Protein AF-A0A0W0WW35-F1 (afdb_monomer_lite)

Secondary structure (DSSP, 8-state):
--HHHHHHHHHHHHHHHTTPPEEGGGTTTTTSSSTT--HHHHHHHHHHTT----EEEE-TTS-EEEE--HHHHHHHHSHHHHHHHHHHHHHHHHHHHHHHHHHHHHHHHHHHHH-HHHHHHHHHSSSSHHHHHHHHHHHHHHHHHH--

Radius of gyration: 22.1 Å; chains: 1; bounding box: 58×33×55 Å

Organism: NCBI:txid45070

Foldseek 3Di:
DDPLLVQLLVLVVVCQLVFHKDWQQCCVVSVRDDRNPPPVSSLCCCQQVVVQPWDWDQDPVRTIIIHDDPVSSVLCVDPVSVVVSSVVSNVVNVVVVVVVVVVVVVVVVVVCVVDVVVVVVQVVDPDDCVVVVVVVVVVVVVVVVVVD

Structure (mmCIF, N/CA/C/O backbone):
data_AF-A0A0W0WW35-F1
#
_entry.id   AF-A0A0W0WW35-F1
#
loop_
_atom_site.group_PDB
_atom_site.id
_atom_site.type_symbol
_atom_site.label_atom_id
_atom_site.label_alt_id
_atom_site.label_comp_id
_atom_site.label_asym_id
_atom_site.label_entity_id
_atom_site.label_seq_id
_atom_site.pdbx_PDB_ins_code
_atom_site.Cartn_x
_atom_site.Cartn_y
_atom_site.Cartn_z
_atom_site.occupancy
_atom_site.B_iso_or_equiv
_atom_site.auth_seq_id
_atom_site.auth_comp_id
_atom_site.auth_asym_id
_atom_site.auth_atom_id
_atom_site.pdbx_PDB_model_num
ATOM 1 N N . MET A 1 1 ? -7.392 11.711 -6.597 1.00 59.88 1 MET A N 1
ATOM 2 C CA . MET A 1 1 ? -8.221 10.789 -5.785 1.00 59.88 1 MET A CA 1
ATOM 3 C C . MET A 1 1 ? -9.444 11.550 -5.293 1.00 59.88 1 MET A C 1
ATOM 5 O O . MET A 1 1 ? -9.262 12.666 -4.816 1.00 59.88 1 MET A O 1
ATOM 9 N N . THR A 1 2 ? -10.656 11.014 -5.459 1.00 76.50 2 THR A N 1
ATOM 10 C CA . THR A 1 2 ? -11.910 11.726 -5.141 1.00 76.50 2 THR A CA 1
ATOM 11 C C . THR A 1 2 ? -12.168 11.778 -3.628 1.00 76.50 2 THR A C 1
ATOM 13 O O . THR A 1 2 ? -11.574 11.019 -2.856 1.00 76.50 2 THR A O 1
ATOM 16 N N . ASN A 1 3 ? -13.046 12.687 -3.184 1.00 78.06 3 ASN A N 1
ATOM 17 C CA . ASN A 1 3 ? -13.449 12.774 -1.774 1.00 78.06 3 ASN A CA 1
ATOM 18 C C . ASN A 1 3 ? -14.157 11.496 -1.294 1.00 78.06 3 ASN A C 1
ATOM 20 O O . ASN A 1 3 ? -13.932 11.070 -0.165 1.00 78.06 3 ASN A O 1
ATOM 24 N N . ASP A 1 4 ? -14.921 10.836 -2.167 1.00 82.19 4 ASP A N 1
ATOM 25 C CA . ASP A 1 4 ? -15.618 9.584 -1.852 1.00 82.19 4 ASP A CA 1
ATOM 26 C C . ASP A 1 4 ? -14.645 8.4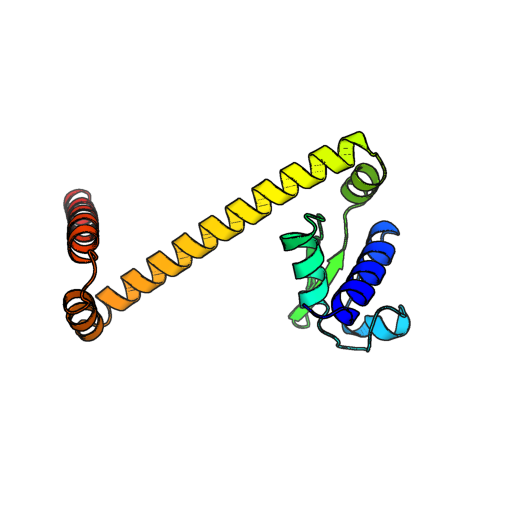45 -1.481 1.00 82.19 4 ASP A C 1
ATOM 28 O O . ASP A 1 4 ? -14.783 7.801 -0.440 1.00 82.19 4 ASP A O 1
ATOM 32 N N . THR A 1 5 ? -13.562 8.274 -2.252 1.00 80.69 5 THR A N 1
ATOM 33 C CA . THR A 1 5 ? -12.515 7.275 -1.965 1.00 80.69 5 THR A CA 1
ATOM 34 C C . THR A 1 5 ? -11.867 7.491 -0.595 1.00 80.69 5 THR A C 1
ATOM 36 O O . THR A 1 5 ? -11.571 6.524 0.107 1.00 80.69 5 THR A O 1
ATOM 39 N N . LYS A 1 6 ? -11.648 8.749 -0.185 1.00 84.06 6 LYS A N 1
ATOM 40 C CA . LYS A 1 6 ? -11.078 9.067 1.138 1.00 84.06 6 LYS A CA 1
ATOM 41 C C . LYS A 1 6 ? -12.034 8.674 2.264 1.00 84.06 6 LYS A C 1
ATOM 43 O O . LYS A 1 6 ? -11.596 8.101 3.265 1.00 84.06 6 LYS A O 1
ATOM 48 N N . THR A 1 7 ? -13.328 8.938 2.095 1.00 88.88 7 THR A N 1
ATOM 49 C CA . THR A 1 7 ? -14.363 8.566 3.069 1.00 88.88 7 THR A CA 1
ATOM 50 C C . THR A 1 7 ? -14.454 7.050 3.222 1.00 88.88 7 THR A C 1
ATOM 52 O O . THR A 1 7 ? -14.356 6.537 4.339 1.00 88.88 7 THR A O 1
ATOM 55 N N . LYS A 1 8 ? -14.542 6.312 2.109 1.00 92.50 8 LYS A N 1
ATOM 56 C CA . LYS A 1 8 ? -14.582 4.840 2.106 1.00 92.50 8 LYS A CA 1
ATOM 57 C C . LYS A 1 8 ? -13.316 4.228 2.713 1.00 92.50 8 LYS A C 1
ATOM 59 O O . LYS A 1 8 ? -13.406 3.322 3.541 1.00 92.50 8 LYS A O 1
ATOM 64 N N . ALA A 1 9 ? -12.138 4.773 2.401 1.00 92.56 9 ALA A N 1
ATOM 65 C CA . ALA A 1 9 ? -10.885 4.329 3.011 1.00 92.56 9 ALA A CA 1
ATOM 66 C C . ALA A 1 9 ? -10.825 4.602 4.524 1.00 92.56 9 ALA A C 1
ATOM 68 O O . ALA A 1 9 ? -10.289 3.790 5.275 1.00 92.56 9 ALA A O 1
ATOM 69 N N . THR A 1 10 ? -11.411 5.705 4.996 1.00 93.62 10 THR A N 1
ATOM 70 C CA . THR A 1 10 ? -11.503 5.999 6.436 1.00 93.62 10 THR A CA 1
ATOM 71 C C . THR A 1 10 ? -12.405 4.990 7.149 1.00 93.62 10 THR A C 1
ATOM 73 O O . THR A 1 10 ? -12.039 4.482 8.208 1.00 93.62 10 THR A O 1
ATOM 76 N N . LYS A 1 11 ? -13.539 4.618 6.541 1.00 95.06 11 LYS A N 1
ATOM 77 C CA . LYS A 1 11 ? -14.398 3.539 7.058 1.00 95.06 11 LYS A CA 1
ATOM 78 C C . LYS A 1 11 ? -13.677 2.185 7.076 1.00 95.06 11 LYS A C 1
ATOM 80 O O . LYS A 1 11 ? -13.755 1.470 8.073 1.00 95.06 11 LYS A O 1
ATOM 85 N N . CYS A 1 12 ? -12.918 1.864 6.022 1.00 95.69 12 CYS A N 1
ATOM 86 C CA . CYS A 1 12 ? -12.054 0.678 5.993 1.00 95.69 12 CYS A CA 1
ATOM 87 C C . CYS A 1 12 ? -11.064 0.686 7.164 1.00 95.69 12 CYS A C 1
ATOM 89 O O . CYS A 1 12 ? -10.941 -0.310 7.870 1.00 95.69 12 CYS A O 1
ATOM 91 N N . LEU A 1 13 ? -10.388 1.814 7.403 1.00 96.75 13 LEU A N 1
ATOM 92 C CA . LEU A 1 13 ? -9.442 1.952 8.508 1.00 96.75 13 LEU A CA 1
ATOM 93 C C . LEU A 1 13 ? -10.115 1.704 9.862 1.00 96.75 13 LEU A C 1
ATOM 95 O O . LEU A 1 13 ? -9.571 0.961 10.671 1.00 96.75 13 LEU A O 1
ATOM 99 N N . GLN A 1 14 ? -11.303 2.265 10.098 1.00 96.69 14 GLN A N 1
ATOM 100 C CA . GLN A 1 14 ? -12.031 2.041 11.348 1.00 96.69 14 GLN A CA 1
ATOM 101 C C . GLN A 1 14 ? -12.334 0.554 11.577 1.00 96.69 14 GLN A C 1
ATOM 103 O O . GLN A 1 14 ? -12.115 0.038 12.673 1.00 96.69 14 GLN A O 1
ATOM 108 N N . ALA A 1 15 ? -12.791 -0.150 10.540 1.00 96.44 15 ALA A N 1
ATOM 109 C CA . ALA A 1 15 ? -13.051 -1.584 10.615 1.00 96.44 15 ALA A CA 1
ATOM 110 C C . ALA A 1 15 ? -11.767 -2.395 10.883 1.00 96.44 15 ALA A C 1
ATOM 112 O O . ALA A 1 15 ? -11.780 -3.294 11.724 1.00 96.44 15 ALA A O 1
ATOM 113 N N . LEU A 1 16 ? -10.644 -2.039 10.248 1.00 97.38 16 LEU A N 1
ATOM 114 C CA . LEU A 1 16 ? -9.339 -2.668 10.492 1.00 97.38 16 LEU A CA 1
ATOM 115 C C . LEU A 1 16 ? -8.852 -2.448 11.933 1.00 97.38 16 LEU A C 1
ATOM 117 O O . LEU A 1 16 ? -8.393 -3.387 12.575 1.00 97.38 16 LEU A O 1
ATOM 121 N N . LEU A 1 17 ? -8.992 -1.233 12.474 1.00 97.12 17 LEU A N 1
ATOM 122 C CA . LEU A 1 17 ? -8.590 -0.893 13.849 1.00 97.12 17 LEU A CA 1
ATOM 123 C C . LEU A 1 17 ? -9.450 -1.568 14.927 1.00 97.12 17 LEU A C 1
ATOM 125 O O . LEU A 1 17 ? -9.024 -1.691 16.082 1.00 97.12 17 LEU A O 1
ATOM 129 N N . ASN A 1 18 ? -10.639 -2.029 14.543 1.00 96.38 18 ASN A N 1
ATOM 130 C CA . ASN A 1 18 ? -11.505 -2.867 15.365 1.00 96.38 18 ASN A CA 1
ATOM 131 C C . ASN A 1 18 ? -11.155 -4.366 15.253 1.00 96.38 18 ASN A C 1
ATOM 133 O O . ASN A 1 18 ? -11.811 -5.192 15.879 1.00 96.38 18 ASN A O 1
ATOM 137 N N . GLY A 1 19 ? -10.123 -4.731 14.481 1.00 95.31 19 GLY A N 1
ATOM 138 C CA . GLY A 1 19 ? -9.710 -6.118 14.250 1.00 95.31 19 GLY A CA 1
ATOM 139 C C . GLY A 1 19 ? -10.504 -6.833 13.156 1.00 95.31 19 GLY A C 1
ATOM 140 O O . GLY A 1 19 ? -10.426 -8.056 13.051 1.00 95.31 19 GLY A O 1
ATOM 141 N N . GLY A 1 20 ? -11.276 -6.094 12.356 1.00 95.12 20 GLY A N 1
ATOM 142 C CA . GLY A 1 20 ? -12.054 -6.645 11.255 1.00 95.12 20 GLY A CA 1
ATOM 143 C C . GLY A 1 20 ? -11.182 -7.134 10.098 1.00 95.12 20 GLY A C 1
ATOM 144 O O . GLY A 1 20 ? -10.114 -6.588 9.817 1.00 95.12 20 GLY A O 1
ATOM 145 N N . VAL A 1 21 ? -11.689 -8.146 9.394 1.00 96.44 21 VAL A N 1
ATOM 146 C CA . VAL A 1 21 ? -11.153 -8.606 8.108 1.00 96.44 21 VAL A CA 1
ATOM 147 C C . VAL A 1 21 ? -12.070 -8.086 7.007 1.00 96.44 21 VAL A C 1
ATOM 149 O O . VAL A 1 21 ? -13.264 -8.383 6.990 1.00 96.44 21 VAL A O 1
ATOM 152 N N . LEU A 1 22 ? -11.518 -7.285 6.103 1.00 96.12 22 LEU A N 1
ATOM 153 C CA . LEU A 1 22 ? -12.239 -6.704 4.981 1.00 96.12 22 LEU A CA 1
ATOM 154 C C . LEU A 1 22 ? -12.200 -7.648 3.788 1.00 96.12 22 LEU A C 1
ATOM 156 O O . LEU A 1 22 ? -11.131 -8.074 3.356 1.00 96.12 22 LEU A O 1
ATOM 160 N N . HIS A 1 23 ? -13.368 -7.896 3.207 1.00 94.88 23 HIS A N 1
ATOM 161 C CA . HIS A 1 23 ? -13.516 -8.681 1.992 1.00 94.88 23 HIS A CA 1
ATOM 162 C C . HIS A 1 23 ? -14.452 -7.958 1.022 1.00 94.88 23 HIS A C 1
ATOM 164 O O . HIS A 1 23 ? -15.514 -7.484 1.426 1.00 94.88 23 HIS A O 1
ATOM 170 N N . ARG A 1 24 ? -14.101 -7.899 -0.271 1.00 92.00 24 ARG A N 1
ATOM 171 C CA . ARG A 1 24 ? -14.836 -7.097 -1.276 1.00 92.00 24 ARG A CA 1
ATOM 172 C C . ARG A 1 24 ? -16.331 -7.425 -1.369 1.00 92.00 24 ARG A C 1
ATOM 174 O O . ARG A 1 24 ? -17.141 -6.536 -1.606 1.00 92.00 24 ARG A O 1
ATOM 181 N N . LYS A 1 25 ? -16.707 -8.691 -1.146 1.00 91.81 25 LYS A N 1
ATOM 182 C CA . LYS A 1 25 ? -18.111 -9.146 -1.194 1.00 91.81 25 LYS A CA 1
ATOM 183 C C . LYS A 1 25 ? -18.930 -8.729 0.039 1.00 91.81 25 LYS A C 1
ATOM 185 O O . LYS A 1 25 ? -20.138 -8.878 0.008 1.00 91.81 25 LYS A O 1
ATOM 190 N N . LYS A 1 26 ? -18.285 -8.238 1.105 1.00 91.12 26 LYS A N 1
ATOM 191 C CA . LYS A 1 26 ? -18.922 -7.875 2.385 1.00 91.12 26 LYS A CA 1
ATOM 192 C C . LYS A 1 26 ? -18.945 -6.365 2.643 1.00 91.12 26 LYS A C 1
ATOM 194 O O . LYS A 1 26 ? -19.398 -5.935 3.693 1.00 91.12 26 LYS A O 1
ATOM 199 N N . LEU A 1 27 ? -18.433 -5.542 1.721 1.00 89.56 27 LEU A N 1
ATOM 200 C CA . LEU A 1 27 ? -18.320 -4.095 1.949 1.00 89.56 27 LEU A CA 1
ATOM 201 C C . LEU A 1 27 ? -19.673 -3.407 2.155 1.00 89.56 27 LEU A C 1
ATOM 203 O O . LEU A 1 27 ? -19.749 -2.518 3.009 1.00 89.56 27 LEU A O 1
ATOM 207 N N . GLY A 1 28 ? -20.704 -3.850 1.423 1.00 87.62 28 GLY A N 1
ATOM 208 C CA . GLY A 1 28 ? -22.077 -3.362 1.563 1.00 87.62 28 GLY A CA 1
ATOM 209 C C . GLY A 1 28 ? -22.632 -3.646 2.953 1.00 87.62 28 GLY A C 1
ATOM 210 O O . GLY A 1 28 ? -23.030 -2.720 3.654 1.00 87.62 28 GLY A O 1
ATOM 211 N N . ASP A 1 29 ? -22.539 -4.902 3.397 1.00 89.94 29 ASP A N 1
ATOM 212 C CA . ASP A 1 29 ? -22.993 -5.344 4.725 1.00 89.94 29 ASP A CA 1
ATOM 213 C C . ASP A 1 29 ? -22.277 -4.603 5.864 1.00 89.94 29 ASP A C 1
ATOM 215 O O . ASP A 1 29 ? -22.841 -4.360 6.928 1.00 89.94 29 ASP A O 1
ATOM 219 N N . MET A 1 30 ? -21.018 -4.220 5.640 1.00 88.19 30 MET A N 1
ATOM 220 C CA . MET A 1 30 ? -20.207 -3.468 6.599 1.00 88.19 30 MET A CA 1
ATOM 221 C C . MET A 1 30 ? -20.478 -1.953 6.573 1.00 88.19 30 MET A C 1
ATOM 223 O O . MET A 1 30 ? -19.861 -1.215 7.342 1.00 88.19 30 MET A O 1
ATOM 227 N N . GLY A 1 31 ? -21.343 -1.459 5.678 1.00 87.56 31 GLY A N 1
ATOM 228 C CA . GLY A 1 31 ? -21.639 -0.029 5.521 1.00 87.56 31 GLY A CA 1
ATOM 229 C C . GLY A 1 31 ? -20.446 0.809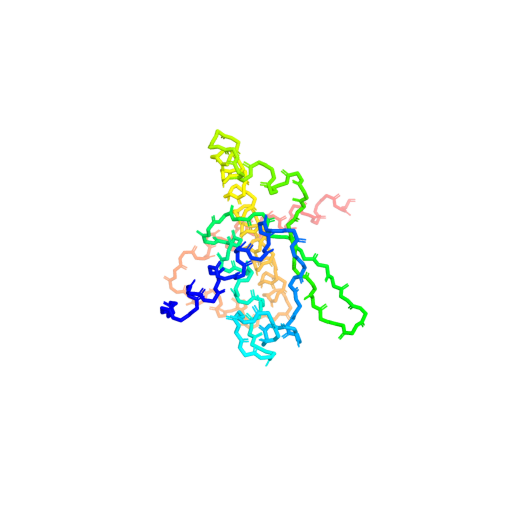 5.037 1.00 87.56 31 GLY A C 1
ATOM 230 O O . GLY A 1 31 ? -20.407 2.035 5.228 1.00 87.56 31 GLY A O 1
ATOM 231 N N . ILE A 1 32 ? -19.442 0.158 4.442 1.00 88.25 32 ILE A N 1
ATOM 232 C CA . ILE A 1 32 ? -18.187 0.787 4.018 1.00 88.25 32 ILE A CA 1
ATOM 233 C C . ILE A 1 32 ? -18.344 1.398 2.628 1.00 88.25 32 ILE A C 1
ATOM 235 O O . ILE A 1 32 ? -18.044 2.578 2.440 1.00 88.25 32 ILE A O 1
ATOM 239 N N . ALA A 1 33 ? -18.794 0.586 1.678 1.00 88.62 33 ALA A N 1
ATOM 240 C CA . ALA A 1 33 ? -18.932 0.899 0.262 1.00 88.62 33 ALA A CA 1
ATOM 241 C C . ALA A 1 33 ? -19.901 -0.103 -0.378 1.00 88.62 33 ALA A C 1
ATOM 243 O O . ALA A 1 33 ? -20.331 -1.041 0.290 1.00 88.62 33 ALA A O 1
ATOM 244 N N . ASP A 1 34 ? -20.199 0.049 -1.665 1.00 86.06 34 ASP A N 1
ATOM 245 C CA . ASP A 1 34 ? -21.025 -0.925 -2.374 1.00 86.06 34 ASP A CA 1
ATOM 246 C C . ASP A 1 34 ? -20.338 -2.298 -2.445 1.00 86.06 34 ASP A C 1
ATOM 248 O O . ASP A 1 34 ? -19.107 -2.434 -2.431 1.00 86.06 34 ASP A O 1
ATOM 252 N N . THR A 1 35 ? -21.140 -3.356 -2.516 1.00 84.38 35 THR A N 1
ATOM 253 C CA . THR A 1 35 ? -20.627 -4.719 -2.676 1.00 84.38 35 THR A CA 1
ATOM 254 C C . THR A 1 35 ? -19.830 -4.837 -3.977 1.00 84.38 35 THR A C 1
ATOM 256 O O . THR A 1 35 ? -20.295 -4.430 -5.035 1.00 84.38 35 THR A O 1
ATOM 259 N N . ASN A 1 36 ? -18.640 -5.446 -3.907 1.00 82.38 36 ASN A N 1
ATOM 260 C CA . ASN A 1 36 ? -17.661 -5.544 -5.002 1.00 82.38 36 ASN A CA 1
ATOM 261 C C . ASN A 1 36 ? -17.003 -4.230 -5.446 1.00 82.38 36 ASN A C 1
ATOM 263 O O . ASN A 1 36 ? -16.290 -4.242 -6.451 1.00 82.38 36 ASN A O 1
ATOM 267 N N . ASP A 1 37 ? -17.147 -3.143 -4.688 1.00 84.94 37 ASP A N 1
ATOM 268 C CA . ASP A 1 37 ? -16.323 -1.953 -4.896 1.00 84.94 37 ASP A CA 1
ATOM 269 C C . ASP A 1 37 ? -14.818 -2.288 -4.727 1.00 84.94 37 ASP A C 1
ATOM 271 O O . ASP A 1 37 ? -14.442 -3.328 -4.165 1.00 84.94 37 ASP A O 1
ATOM 275 N N . SER A 1 38 ? -13.934 -1.428 -5.241 1.00 86.81 38 SER A N 1
ATOM 276 C CA . SER A 1 38 ? -12.491 -1.680 -5.335 1.00 86.81 38 SER A CA 1
ATOM 277 C C . SER A 1 38 ? -11.791 -1.609 -3.971 1.00 86.81 38 SER A C 1
ATOM 279 O O . SER A 1 38 ? -11.046 -0.676 -3.660 1.00 86.81 38 SER A O 1
ATOM 281 N N . LEU A 1 39 ? -11.979 -2.649 -3.150 1.00 91.75 39 LEU A N 1
ATOM 282 C CA . LEU A 1 39 ? -11.315 -2.806 -1.852 1.00 91.75 39 LEU A CA 1
ATOM 283 C C . LEU A 1 39 ? -9.793 -2.675 -1.968 1.00 91.75 39 LEU A C 1
ATOM 285 O O . LEU A 1 39 ? -9.145 -2.086 -1.104 1.00 91.75 39 LEU A O 1
ATOM 289 N N . HIS A 1 40 ? -9.233 -3.186 -3.066 1.00 91.69 40 HIS A N 1
ATOM 290 C CA . HIS A 1 40 ? -7.812 -3.071 -3.361 1.00 91.69 40 HIS A CA 1
ATOM 291 C C . HIS A 1 40 ? -7.364 -1.605 -3.433 1.00 91.69 40 HIS A C 1
ATOM 293 O O . HIS A 1 40 ? -6.331 -1.256 -2.866 1.00 91.69 40 HIS A O 1
ATOM 299 N N . SER A 1 41 ? -8.149 -0.724 -4.062 1.00 91.69 41 SER A N 1
ATOM 300 C CA . SER A 1 41 ? -7.836 0.708 -4.137 1.00 91.69 41 SER A CA 1
ATOM 301 C C . SER A 1 41 ? -7.829 1.364 -2.753 1.00 91.69 41 SER A C 1
ATOM 303 O O . SER A 1 41 ? -6.939 2.164 -2.465 1.00 91.69 41 SER A O 1
ATOM 305 N N . TYR A 1 42 ? -8.764 1.000 -1.869 1.00 93.75 42 TYR A N 1
ATOM 306 C CA . TYR A 1 42 ? -8.813 1.526 -0.498 1.00 93.75 42 TYR A CA 1
ATOM 307 C C . TYR A 1 42 ? -7.635 1.038 0.346 1.00 93.75 42 TYR A C 1
ATOM 309 O O . TYR A 1 42 ? -6.970 1.843 0.999 1.00 93.75 42 TYR A O 1
ATOM 317 N N . ALA A 1 43 ? -7.329 -0.258 0.287 1.00 93.88 43 ALA A N 1
ATOM 318 C CA . ALA A 1 43 ? -6.183 -0.838 0.978 1.00 93.88 43 ALA A CA 1
ATOM 319 C C . ALA A 1 43 ? -4.854 -0.257 0.466 1.00 93.88 43 ALA A C 1
ATOM 321 O O . ALA A 1 43 ? -4.002 0.127 1.266 1.00 93.88 43 ALA A O 1
ATOM 322 N N . SER A 1 44 ? -4.705 -0.116 -0.855 1.00 93.31 44 SER A N 1
ATOM 323 C CA . SER A 1 44 ? -3.533 0.495 -1.491 1.00 93.31 44 SER A CA 1
ATOM 324 C C . SER A 1 44 ? -3.358 1.955 -1.072 1.00 93.31 44 SER A C 1
ATOM 326 O O . SER A 1 44 ? -2.252 2.364 -0.724 1.00 93.31 44 SER A O 1
ATOM 328 N N . TYR A 1 45 ? -4.440 2.738 -1.006 1.00 93.81 45 TYR A N 1
ATOM 329 C CA . TYR A 1 45 ? -4.384 4.105 -0.484 1.00 93.81 45 TYR A CA 1
ATOM 330 C C . TYR A 1 45 ? -3.910 4.151 0.976 1.00 93.81 45 TYR A C 1
ATOM 332 O O . TYR A 1 45 ? -3.001 4.917 1.312 1.00 93.81 45 TYR A O 1
ATOM 340 N N . LEU A 1 46 ? -4.499 3.320 1.843 1.00 96.00 46 LEU A N 1
ATOM 341 C CA . LEU A 1 46 ? -4.122 3.252 3.255 1.00 96.00 46 LEU A CA 1
ATOM 342 C C . LEU A 1 46 ? -2.646 2.866 3.423 1.00 96.00 46 LEU A C 1
ATOM 344 O O . LEU A 1 46 ? -1.931 3.517 4.185 1.00 96.00 46 LEU A O 1
ATOM 348 N N . ARG A 1 47 ? -2.169 1.865 2.679 1.00 95.50 47 ARG A N 1
ATOM 349 C CA . ARG A 1 47 ? -0.778 1.408 2.754 1.00 95.50 47 ARG A CA 1
ATOM 350 C C . ARG A 1 47 ? 0.195 2.438 2.190 1.00 95.50 47 ARG A C 1
ATOM 352 O O . ARG A 1 47 ? 1.106 2.868 2.883 1.00 95.50 47 ARG A O 1
ATOM 359 N N . ASN A 1 48 ? -0.023 2.876 0.955 1.00 94.00 48 ASN A N 1
ATOM 360 C CA . ASN A 1 48 ? 0.998 3.586 0.184 1.00 94.00 48 ASN A CA 1
ATOM 361 C C . ASN A 1 48 ? 0.985 5.106 0.395 1.00 94.00 48 ASN A C 1
ATOM 363 O O . ASN A 1 48 ? 1.992 5.760 0.147 1.00 94.00 48 ASN A O 1
ATOM 367 N N . GLN A 1 49 ? -0.139 5.688 0.830 1.00 93.12 49 GLN A N 1
ATOM 368 C CA . GLN A 1 49 ? -0.249 7.142 1.046 1.00 93.12 49 GLN A CA 1
ATOM 369 C C . GLN A 1 49 ? -0.416 7.515 2.517 1.00 93.12 49 GLN A C 1
ATOM 371 O O . GLN A 1 49 ? -0.007 8.596 2.942 1.00 93.12 49 GLN A O 1
ATOM 376 N N . ARG A 1 50 ? -1.047 6.640 3.307 1.00 94.50 50 ARG A N 1
ATOM 377 C CA . ARG A 1 50 ? -1.259 6.862 4.744 1.00 94.50 50 ARG A CA 1
ATOM 378 C C . ARG A 1 50 ? -0.292 6.063 5.617 1.00 94.50 50 ARG A C 1
ATOM 380 O O . ARG A 1 50 ? -0.284 6.303 6.821 1.00 94.50 50 ARG A O 1
ATOM 387 N N . PHE A 1 51 ? 0.534 5.199 5.017 1.00 96.62 51 PHE A N 1
ATOM 388 C CA . PHE A 1 51 ? 1.541 4.375 5.694 1.00 96.62 51 PHE A CA 1
ATOM 389 C C . PHE A 1 51 ? 0.942 3.536 6.828 1.00 96.62 51 PHE A C 1
ATOM 391 O O . PHE A 1 51 ? 1.507 3.409 7.910 1.00 96.62 51 PHE A O 1
ATOM 398 N N . ILE A 1 52 ? -0.249 2.995 6.574 1.00 96.94 52 ILE A N 1
ATOM 399 C CA . ILE A 1 52 ? -0.956 2.095 7.479 1.00 96.94 52 ILE A CA 1
ATOM 400 C C . ILE A 1 52 ? -0.531 0.653 7.161 1.00 96.94 52 ILE A C 1
ATOM 402 O O . ILE A 1 52 ? -0.577 0.271 5.988 1.00 96.94 52 ILE A O 1
ATOM 406 N N . PRO A 1 53 ? -0.180 -0.177 8.161 1.00 96.44 53 PRO A N 1
ATOM 407 C CA . PRO A 1 53 ? 0.274 -1.556 7.956 1.00 96.44 53 PRO A CA 1
ATOM 408 C C . PRO A 1 53 ? -0.894 -2.509 7.655 1.00 96.44 53 PRO A C 1
ATOM 410 O O . PRO A 1 53 ? -1.237 -3.396 8.438 1.00 96.44 53 PRO A O 1
ATOM 413 N N . VAL A 1 54 ? -1.542 -2.304 6.510 1.00 97.12 54 VAL A N 1
ATOM 414 C CA . VAL A 1 54 ? -2.581 -3.203 6.002 1.00 97.12 54 VAL A CA 1
ATOM 415 C C . VAL A 1 54 ? -1.915 -4.434 5.395 1.00 97.12 54 VAL A C 1
ATOM 417 O O . VAL A 1 54 ? -1.088 -4.323 4.491 1.00 97.12 54 VAL A O 1
ATOM 420 N N . GLN A 1 55 ? -2.300 -5.606 5.882 1.00 96.12 55 GLN A N 1
ATOM 421 C CA . GLN A 1 55 ? -1.876 -6.905 5.374 1.00 96.12 55 GLN A CA 1
ATOM 422 C C . GLN A 1 55 ? -2.956 -7.479 4.461 1.00 96.12 55 GLN A C 1
ATOM 424 O O . GLN A 1 55 ? -4.141 -7.172 4.614 1.00 96.12 55 GLN A O 1
ATOM 429 N N . SER A 1 56 ? -2.551 -8.324 3.516 1.00 95.62 56 SER A N 1
ATOM 430 C CA . SER A 1 56 ? -3.471 -9.017 2.617 1.00 95.62 56 SER A CA 1
ATOM 431 C C . SER A 1 56 ? -3.214 -10.514 2.596 1.00 95.62 56 SER A C 1
ATOM 433 O O . SER A 1 56 ? -2.061 -10.941 2.623 1.00 95.62 56 SER A O 1
ATOM 435 N N . ARG A 1 57 ? -4.278 -11.305 2.466 1.00 96.44 57 ARG A N 1
ATOM 436 C CA . ARG A 1 57 ? -4.213 -12.752 2.244 1.00 96.44 57 ARG A CA 1
ATOM 437 C C . ARG A 1 57 ? -5.059 -13.111 1.031 1.00 96.44 57 ARG A C 1
ATOM 439 O O . ARG A 1 57 ? -6.228 -12.741 0.968 1.00 96.44 57 ARG A O 1
ATOM 446 N N . LYS A 1 58 ? -4.465 -13.829 0.077 1.00 95.38 58 LYS A N 1
ATOM 447 C CA . LYS A 1 58 ? -5.175 -14.322 -1.105 1.00 95.38 58 LYS A CA 1
ATOM 448 C C . LYS A 1 58 ? -6.036 -15.525 -0.723 1.00 95.38 58 LYS A C 1
ATOM 450 O O . LYS A 1 58 ? -5.553 -16.455 -0.081 1.00 95.38 58 LYS A O 1
ATOM 455 N N . ASN A 1 59 ? -7.298 -15.483 -1.116 1.00 93.94 59 ASN A N 1
ATOM 456 C CA . ASN A 1 59 ? -8.269 -16.543 -0.910 1.00 93.94 59 ASN A CA 1
ATOM 457 C C . ASN A 1 59 ? -8.224 -17.550 -2.075 1.00 93.94 59 ASN A C 1
ATOM 459 O O . ASN A 1 59 ? -7.766 -17.203 -3.170 1.00 93.94 59 ASN A O 1
ATOM 463 N N . PRO A 1 60 ? -8.736 -18.782 -1.884 1.00 94.19 60 PRO A N 1
ATOM 464 C CA . PRO A 1 60 ? -8.790 -19.793 -2.944 1.00 94.19 60 PRO A CA 1
ATOM 465 C C . PRO A 1 60 ? -9.579 -19.355 -4.186 1.00 94.19 60 PRO A C 1
ATOM 467 O O . PRO A 1 60 ? -9.260 -19.771 -5.293 1.00 94.19 60 PRO A O 1
ATOM 470 N N . ASP A 1 61 ? -10.573 -18.475 -4.024 1.00 90.06 61 ASP A N 1
ATOM 471 C CA . ASP A 1 61 ? -11.382 -17.929 -5.124 1.00 90.06 61 ASP A CA 1
ATOM 472 C C . ASP A 1 61 ? -10.691 -16.779 -5.886 1.00 90.06 61 ASP A C 1
ATOM 474 O O . ASP A 1 61 ? -11.317 -16.092 -6.692 1.00 90.06 61 ASP A O 1
ATOM 478 N N . GLY A 1 62 ? -9.405 -16.534 -5.614 1.00 89.00 62 GLY A N 1
ATOM 479 C CA . GLY A 1 62 ? -8.606 -15.484 -6.243 1.00 89.00 62 GLY A CA 1
ATOM 480 C C . GLY A 1 62 ? -8.847 -14.080 -5.683 1.00 89.00 62 GLY A C 1
ATOM 481 O O . GLY A 1 62 ? -8.151 -13.148 -6.087 1.00 89.00 62 GLY A O 1
ATOM 482 N N . THR A 1 63 ? -9.787 -13.911 -4.748 1.00 91.25 63 THR A N 1
ATOM 483 C CA . THR A 1 63 ? -9.999 -12.638 -4.044 1.00 91.25 63 THR A CA 1
ATOM 484 C C . THR A 1 63 ? -8.961 -12.423 -2.939 1.00 91.25 63 THR A C 1
ATOM 486 O O . THR A 1 63 ? -8.171 -13.315 -2.631 1.00 91.25 63 THR A O 1
ATOM 489 N N . CYS A 1 64 ? -8.944 -11.233 -2.335 1.00 93.88 64 CYS A N 1
ATOM 490 C CA . CYS A 1 64 ? -8.066 -10.923 -1.210 1.00 93.88 64 CYS A CA 1
ATOM 491 C C . CYS A 1 64 ? -8.872 -10.467 0.007 1.00 93.88 64 CYS A C 1
ATOM 493 O O . CYS A 1 64 ? -9.723 -9.578 -0.099 1.00 93.88 64 CYS A O 1
ATOM 495 N N . ASP A 1 65 ? -8.525 -11.035 1.157 1.00 96.31 65 ASP A N 1
ATOM 496 C CA . ASP A 1 65 ? -8.844 -10.501 2.474 1.00 96.31 65 ASP A CA 1
ATOM 497 C C . ASP A 1 65 ? -7.814 -9.431 2.846 1.00 96.31 65 ASP A C 1
ATOM 499 O O . ASP A 1 65 ? -6.615 -9.627 2.629 1.00 96.31 65 ASP A O 1
ATOM 503 N N . TYR A 1 66 ? -8.259 -8.340 3.465 1.00 97.50 66 TYR A N 1
ATOM 504 C CA . TYR A 1 66 ? -7.389 -7.301 4.019 1.00 97.50 66 TYR A CA 1
ATOM 505 C C . TYR A 1 66 ? -7.612 -7.161 5.519 1.00 97.50 66 TYR A C 1
ATOM 507 O O . TYR A 1 66 ? -8.750 -7.093 5.978 1.00 97.50 66 TYR A O 1
ATOM 515 N N . PHE A 1 67 ? -6.538 -7.106 6.295 1.00 97.69 67 PHE A N 1
ATOM 516 C CA . PHE A 1 67 ? -6.611 -7.066 7.753 1.00 97.69 67 PHE A CA 1
ATOM 517 C C . PHE A 1 67 ? -5.408 -6.331 8.347 1.00 97.69 67 PHE A C 1
ATOM 519 O O . PHE A 1 67 ? -4.444 -6.012 7.655 1.00 97.69 67 PHE A O 1
ATOM 526 N N . MET A 1 68 ? -5.470 -6.048 9.644 1.00 97.88 68 MET A N 1
ATOM 527 C CA . MET A 1 68 ? -4.347 -5.523 10.414 1.00 97.88 68 MET A CA 1
ATOM 528 C C . MET A 1 68 ? -4.094 -6.458 11.593 1.00 97.88 68 MET A C 1
ATOM 530 O O . MET A 1 68 ? -5.035 -6.905 12.250 1.00 97.88 68 MET A O 1
ATOM 534 N N . SER A 1 69 ? -2.830 -6.791 11.855 1.00 97.38 69 SER A N 1
ATOM 535 C CA . SER A 1 69 ? -2.502 -7.678 12.972 1.00 97.38 69 SER A CA 1
ATOM 536 C C . SER A 1 69 ? -2.827 -7.009 14.313 1.00 97.38 69 SER A C 1
ATOM 538 O O . SER A 1 69 ? -2.756 -5.786 14.447 1.00 97.38 69 SER A O 1
ATOM 540 N N . ARG A 1 70 ? -3.130 -7.805 15.348 1.00 97.19 70 ARG A N 1
ATOM 541 C CA . ARG A 1 70 ? -3.403 -7.273 16.698 1.00 97.19 70 ARG A CA 1
ATOM 542 C C . ARG A 1 70 ? -2.253 -6.410 17.229 1.00 97.19 70 ARG A C 1
ATOM 544 O O . ARG A 1 70 ? -2.506 -5.386 17.855 1.00 97.19 70 ARG A O 1
ATOM 551 N N . LYS A 1 71 ? -1.007 -6.801 16.936 1.00 97.44 71 LYS A N 1
ATOM 552 C CA . LYS A 1 71 ? 0.200 -6.044 17.292 1.00 97.44 71 LYS A CA 1
ATOM 553 C C . LYS A 1 71 ? 0.207 -4.671 16.622 1.00 97.44 71 LYS A C 1
ATOM 555 O O . LYS A 1 71 ? 0.405 -3.668 17.297 1.00 97.44 71 LYS A O 1
ATOM 560 N N . GLU A 1 72 ? -0.056 -4.617 15.319 1.00 97.75 72 GLU A N 1
ATOM 561 C CA . GLU A 1 72 ? -0.061 -3.355 14.576 1.00 97.75 72 GLU A CA 1
ATOM 562 C C . GLU A 1 72 ? -1.242 -2.453 14.970 1.00 97.75 72 GLU A C 1
ATOM 564 O O . GLU A 1 72 ? -1.073 -1.239 15.051 1.00 97.75 72 GLU A O 1
ATOM 569 N N . ILE A 1 73 ? -2.402 -3.019 15.319 1.00 98.00 73 ILE A N 1
ATOM 570 C CA . ILE A 1 73 ? -3.527 -2.253 15.885 1.00 98.00 73 ILE A CA 1
ATOM 571 C C . ILE A 1 73 ? -3.142 -1.640 17.239 1.00 98.00 73 ILE A C 1
ATOM 573 O O . ILE A 1 73 ? -3.446 -0.474 17.492 1.00 98.00 73 ILE A O 1
ATOM 577 N N . ALA A 1 74 ? -2.483 -2.407 18.114 1.00 97.69 74 ALA A N 1
ATOM 578 C CA . ALA A 1 74 ? -2.028 -1.914 19.414 1.00 97.69 74 ALA A CA 1
ATOM 579 C C . ALA A 1 74 ? -1.004 -0.780 19.251 1.00 97.69 74 ALA A C 1
ATOM 581 O O . ALA A 1 74 ? -1.187 0.288 19.833 1.00 97.69 74 ALA A O 1
ATOM 582 N N . ARG A 1 75 ? -0.004 -0.965 18.376 1.00 97.50 75 ARG A N 1
ATOM 583 C CA . ARG A 1 75 ? 0.962 0.085 18.011 1.00 97.50 75 ARG A CA 1
ATOM 584 C C . ARG A 1 75 ? 0.274 1.319 17.445 1.00 97.50 75 ARG A C 1
ATOM 586 O O . ARG A 1 75 ? 0.627 2.427 17.818 1.00 97.50 75 ARG A O 1
ATOM 593 N N . TYR A 1 76 ? -0.738 1.141 16.597 1.00 96.69 76 TYR A N 1
ATOM 594 C CA . TYR A 1 76 ? -1.481 2.265 16.047 1.00 96.69 76 TYR A CA 1
ATOM 595 C C . TYR A 1 76 ? -2.234 3.031 17.135 1.00 96.69 76 TYR A C 1
ATOM 597 O O . TYR A 1 76 ? -2.413 4.232 17.006 1.00 96.69 76 TYR A O 1
ATOM 605 N N . LYS A 1 77 ? -2.719 2.404 18.207 1.00 95.69 77 LYS A N 1
ATOM 606 C CA . LYS A 1 77 ? -3.451 3.121 19.268 1.00 95.69 77 LYS A CA 1
ATOM 607 C C . LYS A 1 77 ? -2.528 3.919 20.196 1.00 95.69 77 LYS A C 1
ATOM 609 O O . LYS A 1 77 ? -2.975 4.926 20.736 1.00 95.69 77 LYS A O 1
ATOM 614 N N . ASP A 1 78 ? -1.264 3.528 20.306 1.00 97.44 78 ASP A N 1
ATOM 615 C CA . ASP A 1 78 ? -0.233 4.237 21.064 1.00 97.44 78 ASP A CA 1
ATOM 616 C C . ASP A 1 78 ? 0.379 5.395 20.239 1.00 97.44 78 ASP A C 1
ATOM 618 O O . ASP A 1 78 ? 0.857 5.163 19.128 1.00 97.44 78 ASP A O 1
ATOM 622 N N . PRO A 1 79 ? 0.387 6.651 20.726 1.00 94.38 79 PRO A N 1
ATOM 623 C CA . PRO A 1 79 ? 0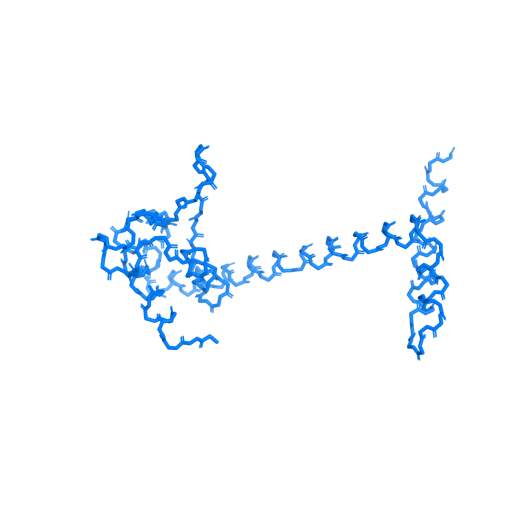.913 7.789 19.966 1.00 94.38 79 PRO A CA 1
ATOM 624 C C . PRO A 1 79 ? 2.399 7.690 19.591 1.00 94.38 79 PRO A C 1
ATOM 626 O O . PRO A 1 79 ? 2.774 8.118 18.498 1.00 94.38 79 PRO A O 1
ATOM 629 N N . ILE A 1 80 ? 3.231 7.135 20.475 1.00 96.06 80 ILE A N 1
ATOM 630 C CA . ILE A 1 80 ? 4.680 7.016 20.279 1.00 96.06 80 ILE A CA 1
ATOM 631 C C . ILE A 1 80 ? 4.947 5.898 19.272 1.00 96.06 80 ILE A C 1
ATOM 633 O O . ILE A 1 80 ? 5.618 6.104 18.258 1.00 96.06 80 ILE A O 1
ATOM 637 N N . LEU A 1 81 ? 4.348 4.727 19.497 1.00 97.06 81 LEU A N 1
ATOM 638 C CA . LEU A 1 81 ? 4.547 3.577 18.615 1.00 97.06 81 LEU A CA 1
ATOM 639 C C . LEU A 1 81 ? 3.894 3.776 17.242 1.00 97.06 81 LEU A C 1
ATOM 641 O O . LEU A 1 81 ? 4.400 3.232 16.259 1.00 97.06 81 LEU A O 1
ATOM 645 N N . ARG A 1 82 ? 2.817 4.569 17.138 1.00 96.56 82 ARG A N 1
ATOM 646 C CA . ARG A 1 82 ? 2.190 4.943 15.859 1.00 96.56 82 ARG A CA 1
ATOM 647 C C . ARG A 1 82 ? 3.149 5.736 14.980 1.00 96.56 82 ARG A C 1
ATOM 649 O O . ARG A 1 82 ? 3.184 5.499 13.775 1.00 96.56 82 ARG A O 1
ATOM 656 N N . ALA A 1 83 ? 3.894 6.685 15.550 1.00 95.69 83 ALA A N 1
ATOM 657 C CA . ALA A 1 83 ? 4.866 7.467 14.788 1.00 95.69 83 ALA A CA 1
ATOM 658 C C . ALA A 1 83 ? 5.957 6.552 14.215 1.00 95.69 83 ALA A C 1
ATOM 660 O O . ALA A 1 83 ? 6.170 6.537 13.004 1.00 95.69 83 ALA A O 1
ATOM 661 N N . GLN A 1 84 ? 6.529 5.693 15.063 1.00 96.81 84 GLN A N 1
ATOM 662 C CA . GLN A 1 84 ? 7.520 4.700 14.650 1.00 96.81 84 GLN A CA 1
ATOM 663 C C . GLN A 1 84 ? 6.979 3.750 13.566 1.00 96.81 84 GLN A C 1
ATOM 665 O O . GLN A 1 84 ? 7.610 3.560 12.530 1.00 96.81 84 GLN A O 1
ATOM 670 N N . GLN A 1 85 ? 5.784 3.186 13.769 1.00 96.75 85 GLN A N 1
ATOM 671 C CA . GLN A 1 85 ? 5.110 2.312 12.801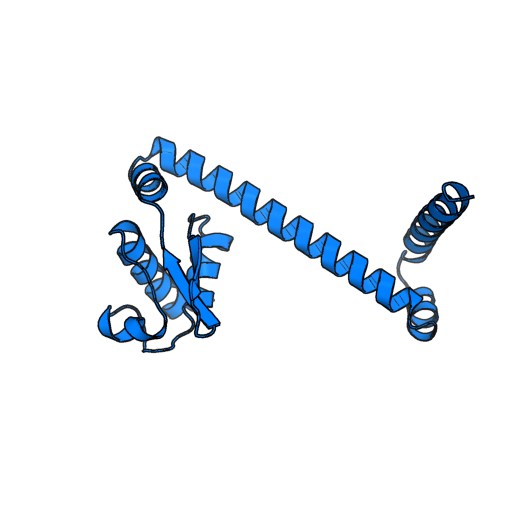 1.00 96.75 85 GLN A CA 1
ATOM 672 C C . GLN A 1 85 ? 4.938 2.999 11.442 1.00 96.75 85 GLN A C 1
ATOM 674 O O . GLN A 1 85 ? 5.116 2.379 10.396 1.00 96.75 85 GLN A O 1
ATOM 679 N N . ARG A 1 86 ? 4.582 4.286 11.447 1.00 96.69 86 ARG A N 1
ATOM 680 C CA . ARG A 1 86 ? 4.380 5.058 10.223 1.00 96.69 86 ARG A CA 1
ATOM 681 C C . ARG A 1 86 ? 5.683 5.243 9.446 1.00 96.69 86 ARG A C 1
ATOM 683 O O . ARG A 1 86 ? 5.659 5.161 8.219 1.00 96.69 86 ARG A O 1
ATOM 690 N N . ASP A 1 87 ? 6.791 5.494 10.134 1.00 97.25 87 ASP A N 1
ATOM 691 C CA . ASP A 1 87 ? 8.097 5.658 9.492 1.00 97.25 87 ASP A CA 1
ATOM 692 C C . ASP A 1 87 ? 8.634 4.326 8.954 1.00 97.25 87 ASP A C 1
ATOM 694 O O . ASP A 1 87 ? 9.091 4.277 7.811 1.00 97.25 87 ASP A O 1
ATOM 698 N N . GLU A 1 88 ? 8.465 3.228 9.699 1.00 97.06 88 GLU A N 1
ATOM 699 C CA . GLU A 1 88 ? 8.748 1.868 9.215 1.00 97.06 88 GLU A CA 1
ATOM 700 C C . GLU A 1 88 ? 7.952 1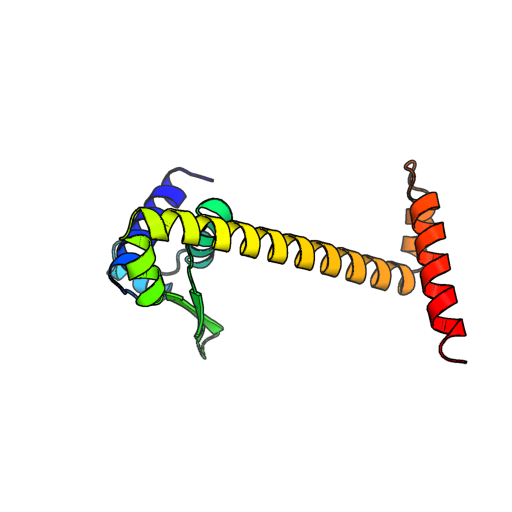.552 7.939 1.00 97.06 88 GLU A C 1
ATOM 702 O O . GLU A 1 88 ? 8.509 1.088 6.944 1.00 97.06 88 GLU A O 1
ATOM 707 N N . MET A 1 89 ? 6.652 1.863 7.932 1.00 97.50 89 MET A N 1
ATOM 708 C CA . MET A 1 89 ? 5.796 1.655 6.764 1.00 97.50 89 MET A CA 1
ATOM 709 C C . MET A 1 89 ? 6.176 2.549 5.584 1.00 97.50 89 MET A C 1
ATOM 711 O O . MET A 1 89 ? 6.092 2.104 4.440 1.00 97.50 89 MET A O 1
ATOM 715 N N . ARG A 1 90 ? 6.607 3.792 5.825 1.00 97.44 90 ARG A N 1
ATOM 716 C CA . ARG A 1 90 ? 7.114 4.670 4.761 1.00 97.44 90 ARG A CA 1
ATOM 717 C C . ARG A 1 90 ? 8.364 4.078 4.118 1.00 97.44 90 ARG A C 1
ATOM 719 O O . 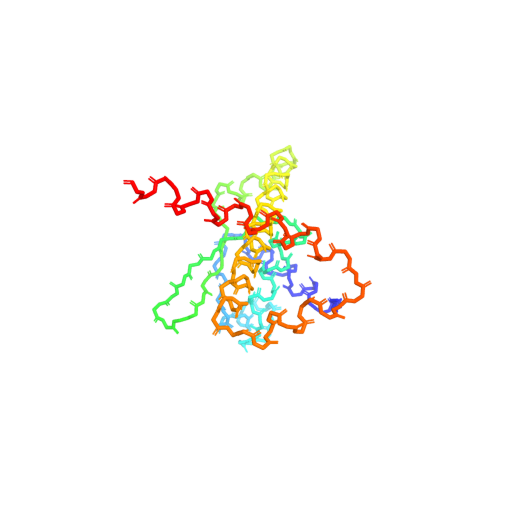ARG A 1 90 ? 8.422 4.015 2.893 1.00 97.44 90 ARG A O 1
ATOM 726 N N . ALA A 1 91 ? 9.321 3.626 4.926 1.00 97.50 91 ALA A N 1
ATOM 727 C CA . ALA A 1 91 ? 10.543 3.001 4.432 1.00 97.50 91 ALA A CA 1
ATOM 728 C C . ALA A 1 91 ? 10.244 1.722 3.633 1.00 97.50 91 ALA A C 1
ATOM 730 O O . ALA A 1 91 ? 10.788 1.535 2.548 1.00 97.50 91 ALA A O 1
ATOM 731 N N . ALA A 1 92 ? 9.327 0.879 4.120 1.00 96.31 92 ALA A N 1
ATOM 732 C CA . ALA A 1 92 ? 8.912 -0.332 3.416 1.00 96.31 92 ALA A CA 1
ATOM 733 C C . ALA A 1 92 ? 8.255 -0.030 2.056 1.00 96.31 92 ALA A C 1
ATOM 735 O O . ALA A 1 92 ? 8.595 -0.662 1.060 1.00 96.31 92 ALA A O 1
ATOM 736 N N . VAL A 1 93 ? 7.350 0.955 1.998 1.00 95.19 93 VAL A N 1
ATOM 737 C CA . VAL A 1 93 ? 6.686 1.365 0.747 1.00 95.19 93 VAL A CA 1
ATOM 738 C C . VAL A 1 93 ? 7.684 1.941 -0.256 1.00 95.19 93 VAL A C 1
ATOM 740 O O . VAL A 1 93 ? 7.580 1.660 -1.448 1.00 95.19 93 VAL A O 1
ATOM 743 N N . GLU A 1 94 ? 8.640 2.747 0.205 1.00 95.62 94 GLU A N 1
ATOM 744 C CA . GLU A 1 94 ? 9.661 3.318 -0.676 1.00 95.62 94 GLU A CA 1
ATOM 745 C C . GLU A 1 94 ? 10.593 2.235 -1.222 1.00 95.62 94 GLU A C 1
ATOM 747 O O . GLU A 1 94 ? 10.864 2.208 -2.420 1.00 95.62 94 GLU A O 1
ATOM 752 N N . ARG A 1 95 ? 10.997 1.278 -0.382 1.00 95.06 95 ARG A N 1
ATOM 753 C CA . ARG A 1 95 ? 11.773 0.120 -0.825 1.00 95.06 95 ARG A CA 1
ATOM 754 C C . ARG A 1 95 ? 11.027 -0.698 -1.882 1.00 95.06 95 ARG A C 1
ATOM 756 O O . ARG A 1 95 ? 11.596 -0.987 -2.926 1.00 95.06 95 ARG A O 1
ATOM 763 N N . GLU A 1 96 ? 9.752 -1.019 -1.658 1.00 93.88 96 GLU A N 1
ATOM 764 C CA . GLU A 1 96 ? 8.934 -1.759 -2.635 1.00 93.88 96 GLU A CA 1
ATOM 765 C C . GLU A 1 96 ? 8.801 -0.991 -3.963 1.00 93.88 96 GLU A C 1
ATOM 767 O O . GLU A 1 96 ? 8.813 -1.582 -5.043 1.00 93.88 96 GLU A O 1
ATOM 772 N N . ARG A 1 97 ? 8.711 0.345 -3.907 1.00 92.81 97 ARG A N 1
ATOM 773 C CA . ARG A 1 97 ? 8.709 1.189 -5.108 1.00 92.81 97 ARG A CA 1
ATOM 774 C C . ARG A 1 97 ? 10.039 1.100 -5.855 1.00 92.81 97 ARG A C 1
ATOM 776 O O . ARG A 1 97 ? 10.018 0.969 -7.075 1.00 92.81 97 ARG A O 1
ATOM 783 N N . GLN A 1 98 ? 11.162 1.179 -5.148 1.00 92.25 98 GLN A N 1
ATOM 784 C CA . GLN A 1 98 ? 12.493 1.062 -5.747 1.00 92.25 98 GLN A CA 1
ATOM 785 C C . GLN A 1 98 ? 12.694 -0.316 -6.383 1.00 92.25 98 GLN A C 1
ATOM 787 O O . GLN A 1 98 ? 13.097 -0.395 -7.538 1.00 92.25 98 GLN A O 1
ATOM 792 N N . GLU A 1 99 ? 12.320 -1.389 -5.683 1.00 94.12 99 GLU A N 1
ATOM 793 C CA . GLU A 1 99 ? 12.372 -2.760 -6.206 1.00 94.12 99 GLU A CA 1
ATOM 794 C C . GLU A 1 99 ? 11.536 -2.907 -7.490 1.00 94.12 99 GLU A C 1
ATOM 796 O O . GLU A 1 99 ? 12.002 -3.489 -8.468 1.00 94.12 99 GLU A O 1
ATOM 801 N N . LYS A 1 100 ? 10.337 -2.308 -7.541 1.00 93.25 100 LYS A N 1
ATOM 802 C CA . LYS A 1 100 ? 9.489 -2.307 -8.745 1.00 93.25 100 LYS A CA 1
ATOM 803 C C . LYS A 1 100 ? 10.116 -1.553 -9.917 1.00 93.25 100 LYS A C 1
ATOM 805 O O . LYS A 1 100 ? 10.005 -2.013 -11.047 1.00 93.25 100 LYS A O 1
ATOM 810 N N . LEU A 1 101 ? 10.753 -0.409 -9.665 1.00 90.94 101 LEU A N 1
ATOM 811 C CA . LEU A 1 101 ? 11.444 0.353 -10.710 1.00 90.94 101 LEU A CA 1
ATOM 812 C C . LEU A 1 101 ? 12.627 -0.430 -11.284 1.00 90.94 101 LEU A C 1
ATOM 814 O O . LEU A 1 101 ? 12.825 -0.428 -12.495 1.00 90.94 101 LEU A O 1
ATOM 818 N N . VAL A 1 102 ? 13.378 -1.128 -10.430 1.00 88.44 102 VAL A N 1
ATOM 819 C CA . VAL A 1 102 ? 14.471 -2.005 -10.868 1.00 88.44 102 VAL A CA 1
ATOM 820 C C . VAL A 1 102 ? 13.932 -3.168 -11.703 1.00 88.44 102 VAL A C 1
ATOM 822 O O . VAL A 1 102 ? 14.451 -3.414 -12.785 1.00 88.44 102 VAL A O 1
ATOM 825 N N . ASP A 1 103 ? 12.863 -3.842 -11.266 1.00 91.44 103 ASP A N 1
ATOM 826 C CA . ASP A 1 103 ? 12.235 -4.925 -12.041 1.00 91.44 103 ASP A CA 1
ATOM 827 C C . ASP A 1 103 ? 11.715 -4.434 -13.405 1.00 91.44 103 ASP A C 1
ATOM 829 O O . ASP A 1 103 ? 11.924 -5.077 -14.432 1.00 91.44 103 ASP A O 1
ATOM 833 N N . GLU A 1 104 ? 11.078 -3.261 -13.448 1.00 90.81 104 GLU A N 1
ATOM 834 C CA . GLU A 1 104 ? 10.624 -2.645 -14.700 1.00 90.81 104 GLU A CA 1
ATOM 835 C C . GLU A 1 104 ? 11.791 -2.308 -15.634 1.00 90.81 104 GLU A C 1
ATOM 837 O O . GLU A 1 104 ? 11.698 -2.553 -16.840 1.00 90.81 104 GLU A O 1
ATOM 842 N N . PHE A 1 105 ? 12.896 -1.801 -15.086 1.00 85.00 105 PHE A N 1
ATOM 843 C CA . PHE A 1 105 ? 14.111 -1.526 -15.844 1.00 85.00 105 PHE A CA 1
ATOM 844 C C . PHE A 1 105 ? 14.738 -2.808 -16.405 1.00 85.00 105 PHE A C 1
ATOM 846 O O . PHE A 1 105 ? 15.016 -2.872 -17.600 1.00 85.00 105 PHE A O 1
ATOM 853 N N . LEU A 1 106 ? 14.880 -3.862 -15.597 1.00 85.44 106 LEU A N 1
ATOM 854 C CA . LEU A 1 106 ? 15.415 -5.149 -16.054 1.00 85.44 106 LEU A CA 1
ATOM 855 C C . LEU A 1 106 ? 14.563 -5.752 -17.176 1.00 85.44 106 LEU A C 1
ATOM 857 O O . LEU A 1 106 ? 15.098 -6.145 -18.210 1.00 85.44 106 LEU A O 1
ATOM 861 N N . ARG A 1 107 ? 13.231 -5.748 -17.036 1.00 87.62 107 ARG A N 1
ATOM 862 C CA . ARG A 1 107 ? 12.318 -6.213 -18.098 1.00 87.62 107 ARG A CA 1
ATOM 863 C C . ARG A 1 107 ? 12.458 -5.409 -19.383 1.00 87.62 107 ARG A C 1
ATOM 865 O O . ARG A 1 107 ? 12.293 -5.957 -20.472 1.00 87.62 107 ARG A O 1
ATOM 872 N N . PHE A 1 108 ? 12.698 -4.107 -19.264 1.00 84.81 108 PHE A N 1
ATOM 873 C CA . PHE A 1 108 ? 12.951 -3.256 -20.415 1.00 84.81 108 PHE A CA 1
ATOM 874 C C . PHE A 1 108 ? 14.253 -3.654 -21.125 1.00 84.81 108 PHE A C 1
ATOM 876 O O . PHE A 1 108 ? 14.229 -3.832 -22.342 1.00 84.81 108 PHE A O 1
ATOM 883 N N . LEU A 1 109 ? 15.342 -3.887 -20.384 1.00 80.19 109 LEU A N 1
ATOM 884 C CA . LEU A 1 109 ? 16.606 -4.367 -20.955 1.00 80.19 109 LEU A CA 1
ATOM 885 C C . LEU A 1 109 ? 16.454 -5.726 -21.648 1.00 80.19 109 LEU A C 1
ATOM 887 O O . LEU A 1 109 ? 16.916 -5.885 -22.775 1.00 80.19 109 LEU A O 1
ATOM 891 N N . THR A 1 110 ? 15.740 -6.677 -21.037 1.00 82.81 110 THR A N 1
ATOM 892 C CA . THR A 1 110 ? 15.452 -7.975 -21.671 1.00 82.81 110 THR A CA 1
ATOM 893 C C . THR A 1 110 ? 14.735 -7.796 -23.010 1.00 82.81 110 THR A C 1
ATOM 895 O O . THR A 1 110 ? 15.115 -8.405 -24.005 1.00 82.81 110 THR A O 1
ATOM 898 N N . ARG A 1 111 ? 13.743 -6.899 -23.077 1.00 83.50 111 ARG A N 1
ATOM 899 C CA . ARG A 1 111 ? 13.032 -6.607 -24.332 1.00 83.50 111 ARG A CA 1
ATOM 900 C C . ARG A 1 111 ? 13.914 -5.928 -25.375 1.00 83.50 111 ARG A C 1
ATOM 902 O O . ARG A 1 111 ? 13.728 -6.182 -26.560 1.00 83.50 111 ARG A O 1
ATOM 909 N N . LEU A 1 112 ? 14.845 -5.064 -24.971 1.00 78.06 112 LEU A N 1
ATOM 910 C CA . LEU A 1 112 ? 15.810 -4.484 -25.909 1.00 78.06 112 LEU A CA 1
ATOM 911 C C . LEU A 1 112 ? 16.686 -5.567 -26.548 1.00 78.06 112 LEU A C 1
ATOM 913 O O . LEU A 1 112 ? 16.890 -5.530 -27.759 1.00 78.06 112 LEU A O 1
ATOM 917 N N . ALA A 1 113 ? 17.146 -6.542 -25.760 1.00 71.62 113 ALA A N 1
ATOM 918 C CA . ALA A 1 113 ? 17.940 -7.663 -26.261 1.00 71.62 113 ALA A CA 1
ATOM 919 C C . ALA A 1 113 ? 17.133 -8.585 -27.198 1.00 71.62 113 ALA A C 1
ATOM 921 O O . ALA A 1 113 ? 17.639 -9.021 -28.229 1.00 71.62 113 ALA A O 1
ATOM 922 N N . GLU A 1 114 ? 15.865 -8.855 -26.873 1.00 79.94 114 GLU A N 1
ATOM 923 C CA . GLU A 1 114 ? 14.984 -9.712 -27.681 1.00 79.94 114 GLU A CA 1
ATOM 924 C C . GLU A 1 114 ? 14.563 -9.075 -29.017 1.00 79.94 114 GLU A C 1
ATOM 926 O O . GLU A 1 114 ? 14.288 -9.790 -29.984 1.00 79.94 114 GLU A O 1
ATOM 931 N N . PHE A 1 115 ? 14.500 -7.741 -29.096 1.00 81.69 115 PHE A N 1
ATOM 932 C CA . PHE A 1 115 ? 13.988 -7.021 -30.263 1.00 81.69 115 PHE A CA 1
ATOM 933 C C . PHE A 1 115 ? 14.995 -5.978 -30.773 1.00 81.69 115 PHE A C 1
ATOM 935 O O . PHE A 1 115 ? 14.910 -4.806 -30.396 1.00 81.69 115 PHE A O 1
ATOM 942 N N . PRO A 1 116 ? 15.874 -6.341 -31.730 1.00 75.00 116 PRO A N 1
ATOM 943 C CA . PRO A 1 116 ? 16.899 -5.443 -32.276 1.00 75.00 116 PRO A CA 1
ATOM 944 C C . PRO A 1 116 ? 16.360 -4.116 -32.838 1.00 75.00 116 PRO A C 1
ATOM 946 O O . PRO A 1 116 ? 17.050 -3.103 -32.821 1.00 75.00 116 PRO A O 1
ATOM 949 N N . VAL A 1 117 ? 15.102 -4.083 -33.294 1.00 79.94 117 VAL A N 1
ATOM 950 C CA . VAL A 1 117 ? 14.452 -2.847 -33.766 1.00 79.94 117 VAL A CA 1
ATOM 951 C C . VAL A 1 117 ? 14.243 -1.820 -32.644 1.00 79.94 117 VAL A C 1
ATOM 953 O O . VAL A 1 117 ? 14.325 -0.617 -32.886 1.00 79.94 117 VAL A O 1
ATOM 956 N N . LEU A 1 118 ? 14.004 -2.277 -31.407 1.00 74.06 118 LEU A N 1
ATOM 957 C CA . LEU A 1 118 ? 13.886 -1.397 -30.243 1.00 74.06 118 LEU A CA 1
ATOM 958 C C . LEU A 1 118 ? 15.248 -0.825 -29.851 1.00 74.06 118 LEU A C 1
ATOM 960 O O . LEU A 1 118 ? 15.308 0.308 -29.384 1.00 74.06 118 LEU A O 1
ATOM 964 N N . TRP A 1 119 ? 16.328 -1.574 -30.090 1.00 69.56 119 TRP A N 1
ATOM 965 C CA . TRP A 1 119 ? 17.693 -1.092 -29.908 1.00 69.56 119 TRP A CA 1
ATOM 966 C C . TRP A 1 119 ? 18.032 0.045 -30.876 1.00 69.56 119 TRP A C 1
ATOM 968 O O . TRP A 1 119 ? 18.498 1.097 -30.447 1.00 69.56 119 TRP A O 1
ATOM 978 N N . SER A 1 120 ? 17.718 -0.107 -32.167 1.00 74.38 120 SER A N 1
ATOM 979 C CA . SER A 1 120 ? 17.906 0.969 -33.152 1.00 74.38 120 SER A CA 1
ATOM 980 C C . SER A 1 120 ? 17.112 2.225 -32.787 1.00 74.38 120 SER A C 1
ATOM 982 O O . SER A 1 120 ? 17.680 3.312 -32.742 1.00 74.38 120 SER A O 1
ATOM 984 N N . PHE A 1 121 ? 15.833 2.073 -32.423 1.00 77.88 121 PHE A N 1
ATOM 985 C CA . PHE A 1 121 ? 15.008 3.190 -31.954 1.00 77.88 121 PHE A CA 1
ATOM 986 C C . PHE A 1 121 ? 15.584 3.857 -30.694 1.00 77.88 121 PHE A C 1
ATOM 988 O O . PHE A 1 121 ? 15.588 5.080 -30.585 1.00 77.88 121 PHE A O 1
ATOM 995 N N . TRP A 1 122 ? 16.097 3.069 -29.746 1.00 71.88 122 TRP A N 1
ATOM 996 C CA . TRP A 1 122 ? 16.729 3.571 -28.525 1.00 71.88 122 TRP A CA 1
ATOM 997 C C . TRP A 1 122 ? 17.968 4.427 -28.816 1.00 71.88 122 TRP A C 1
ATOM 999 O O . TRP A 1 122 ? 18.126 5.490 -28.216 1.00 71.88 122 TRP A O 1
ATOM 1009 N N . CYS A 1 123 ? 18.807 4.010 -29.767 1.00 70.88 123 CYS A N 1
ATOM 1010 C CA . CYS A 1 123 ? 19.979 4.770 -30.209 1.00 70.88 123 CYS A CA 1
ATOM 1011 C C . CYS A 1 123 ? 19.628 6.061 -30.972 1.00 70.88 123 CYS A C 1
ATOM 1013 O O . CYS A 1 123 ? 20.447 6.975 -31.025 1.00 70.88 123 CYS A O 1
ATOM 1015 N N . GLU A 1 124 ? 18.430 6.148 -31.553 1.00 75.06 124 GLU A N 1
ATOM 1016 C CA . GLU A 1 124 ? 17.944 7.320 -32.295 1.00 75.06 124 GLU A CA 1
ATOM 1017 C C . GLU A 1 124 ? 17.302 8.395 -31.393 1.00 75.06 124 GLU A C 1
ATOM 1019 O O . GLU A 1 124 ? 17.033 9.510 -31.850 1.00 75.06 124 GLU A O 1
ATOM 1024 N N . LEU A 1 125 ? 17.058 8.104 -30.106 1.00 71.81 125 LEU A N 1
ATOM 1025 C CA . LEU A 1 125 ? 16.471 9.069 -29.173 1.00 71.81 125 LEU A CA 1
ATOM 1026 C C . LEU A 1 125 ? 17.458 10.213 -28.837 1.00 71.81 125 LEU A C 1
ATOM 1028 O O . LEU A 1 125 ? 18.615 9.964 -28.509 1.00 71.81 125 LEU A O 1
ATOM 1032 N N . PRO A 1 126 ? 17.010 11.485 -28.819 1.00 65.88 126 PRO A N 1
ATOM 1033 C CA . PRO A 1 126 ? 17.886 12.664 -28.742 1.00 65.88 126 PRO A CA 1
ATOM 1034 C C . PRO A 1 126 ? 18.429 12.998 -27.336 1.00 65.88 126 PRO A C 1
ATOM 1036 O O . PRO A 1 126 ? 18.939 14.097 -27.116 1.00 65.88 126 PRO A O 1
ATOM 1039 N N . PHE A 1 127 ? 18.326 12.091 -26.363 1.00 58.47 127 PHE A N 1
ATOM 1040 C CA . PHE A 1 127 ? 18.787 12.305 -24.983 1.00 58.47 127 PHE A CA 1
ATOM 1041 C C . PHE A 1 127 ? 19.858 11.268 -24.615 1.00 58.47 127 PHE A C 1
ATOM 1043 O O . PHE A 1 127 ? 19.914 10.220 -25.244 1.00 58.47 127 PHE A O 1
ATOM 1050 N N . LYS A 1 128 ? 20.685 11.559 -23.596 1.00 55.81 128 LYS A N 1
ATOM 1051 C CA . LYS A 1 128 ? 21.947 10.899 -23.157 1.00 55.81 128 LYS A CA 1
ATOM 1052 C C . LYS A 1 128 ? 21.924 9.380 -22.841 1.00 55.81 128 LYS A C 1
ATOM 1054 O O . LYS A 1 128 ? 22.713 8.893 -22.040 1.00 55.81 128 LYS A O 1
ATOM 1059 N N . LEU A 1 129 ? 21.061 8.596 -23.469 1.00 58.00 129 LEU A N 1
ATOM 1060 C CA . LEU A 1 129 ? 20.986 7.145 -23.327 1.00 58.00 129 LEU A CA 1
ATOM 1061 C C . LEU A 1 129 ? 22.169 6.408 -23.967 1.00 58.00 129 LEU A C 1
ATOM 1063 O O . LEU A 1 129 ? 22.409 5.262 -23.607 1.00 58.00 129 LEU A O 1
ATOM 1067 N N . GLY A 1 130 ? 22.947 7.051 -24.844 1.00 57.84 130 GLY A N 1
ATOM 1068 C CA . GLY A 1 130 ? 24.215 6.494 -25.336 1.00 57.84 130 GLY A CA 1
ATOM 1069 C C . GLY A 1 130 ? 25.258 6.283 -24.227 1.00 57.84 130 GLY A C 1
ATOM 1070 O O . GLY A 1 130 ? 25.982 5.290 -24.248 1.00 57.84 130 GLY A O 1
ATOM 1071 N N . GLU A 1 131 ? 25.285 7.159 -23.213 1.00 63.59 131 GLU A N 1
ATOM 1072 C CA . GLU A 1 131 ? 26.143 7.004 -22.023 1.00 63.59 131 GLU A CA 1
ATOM 1073 C C . GLU A 1 131 ? 25.689 5.775 -21.207 1.00 63.59 131 GLU A C 1
ATOM 1075 O O . GLU A 1 131 ? 26.491 4.901 -20.891 1.00 63.59 131 GLU A O 1
ATOM 1080 N N . VAL A 1 132 ? 24.375 5.640 -20.993 1.00 64.25 132 VAL A N 1
ATOM 1081 C CA . VAL A 1 132 ? 23.755 4.501 -20.288 1.00 64.25 132 VAL A CA 1
ATOM 1082 C C . VAL A 1 132 ? 23.937 3.182 -21.051 1.00 64.25 132 VAL A C 1
ATOM 1084 O O . VAL A 1 132 ? 24.223 2.152 -20.453 1.00 64.25 132 VAL A O 1
ATOM 1087 N N . SER A 1 133 ? 23.822 3.203 -22.381 1.00 61.94 133 SER A N 1
ATOM 1088 C CA . SER A 1 133 ? 24.072 2.045 -23.245 1.00 61.94 133 SER A CA 1
ATOM 1089 C C . SER A 1 133 ? 25.516 1.561 -23.145 1.00 61.94 133 SER A C 1
ATOM 1091 O O . SER A 1 133 ? 25.751 0.358 -23.194 1.00 61.94 133 SER A O 1
ATOM 1093 N N . THR A 1 134 ? 26.473 2.482 -23.020 1.00 66.38 134 THR A N 1
ATOM 1094 C CA . THR A 1 134 ? 27.894 2.139 -22.889 1.00 66.38 134 THR A CA 1
ATOM 1095 C C . THR A 1 134 ? 28.158 1.439 -21.556 1.00 66.38 134 THR A C 1
ATOM 1097 O O . THR A 1 134 ? 28.833 0.413 -21.529 1.00 66.38 134 THR A O 1
ATOM 1100 N N . GLU A 1 135 ? 27.578 1.939 -20.461 1.00 66.19 135 GLU A N 1
ATOM 1101 C CA . GLU A 1 135 ? 27.697 1.307 -19.140 1.00 66.19 135 GLU A CA 1
ATOM 1102 C C . GLU A 1 135 ? 26.987 -0.054 -19.065 1.00 66.19 135 GLU A C 1
ATOM 1104 O O . GLU A 1 135 ? 27.539 -0.992 -18.495 1.00 66.19 135 GLU A O 1
ATOM 1109 N N . ILE A 1 136 ? 25.805 -0.202 -19.677 1.00 66.00 136 ILE A N 1
ATOM 1110 C CA . ILE A 1 136 ? 25.097 -1.493 -19.740 1.00 66.00 136 ILE A CA 1
ATOM 1111 C C . ILE A 1 136 ? 25.910 -2.525 -20.526 1.00 66.00 136 ILE A C 1
ATOM 1113 O O . ILE A 1 136 ? 26.071 -3.647 -20.055 1.00 66.00 136 ILE A O 1
ATOM 1117 N N . ASN A 1 137 ? 26.456 -2.157 -21.688 1.00 65.50 137 ASN A N 1
ATOM 1118 C CA . ASN A 1 137 ? 27.276 -3.072 -22.486 1.00 65.50 137 ASN A CA 1
ATOM 1119 C C . ASN A 1 137 ? 28.547 -3.491 -21.732 1.00 65.50 137 ASN A C 1
ATOM 1121 O O . ASN A 1 137 ? 28.881 -4.669 -21.711 1.00 65.50 137 ASN A O 1
ATOM 1125 N N . ALA A 1 138 ? 29.196 -2.562 -21.021 1.00 68.62 138 ALA A N 1
ATOM 1126 C CA . ALA A 1 138 ? 30.351 -2.883 -20.184 1.00 68.62 138 ALA A CA 1
ATOM 1127 C C . ALA A 1 138 ? 30.018 -3.856 -19.035 1.00 68.62 138 ALA A C 1
ATOM 1129 O O . ALA A 1 138 ? 30.867 -4.658 -18.649 1.00 68.62 138 ALA A O 1
ATOM 1130 N N . LEU A 1 139 ? 28.799 -3.801 -18.484 1.00 60.91 139 LEU A N 1
ATOM 1131 C CA . LEU A 1 139 ? 28.326 -4.752 -17.472 1.00 60.91 139 LEU A CA 1
ATOM 1132 C C . LEU A 1 139 ? 28.028 -6.137 -18.067 1.00 60.91 139 LEU A C 1
ATOM 1134 O O . LEU A 1 139 ? 28.344 -7.141 -17.434 1.00 60.91 139 LEU A O 1
ATOM 1138 N N . LEU A 1 140 ? 27.459 -6.197 -19.274 1.00 61.91 140 LEU A N 1
ATOM 1139 C CA . LEU A 1 140 ? 27.179 -7.459 -19.970 1.00 61.91 140 LEU A CA 1
ATOM 1140 C C . LEU A 1 140 ? 28.474 -8.182 -20.388 1.00 61.91 140 LEU A C 1
ATOM 1142 O O . LEU A 1 140 ? 28.601 -9.383 -20.158 1.00 61.91 140 LEU A O 1
ATOM 1146 N N . ASP A 1 141 ? 29.476 -7.453 -20.888 1.00 63.47 141 ASP A N 1
ATOM 1147 C CA . ASP A 1 141 ? 30.786 -8.014 -21.270 1.00 63.47 141 ASP A CA 1
ATOM 1148 C C . ASP A 1 141 ? 31.569 -8.576 -20.056 1.00 63.47 141 ASP A C 1
ATOM 1150 O O . ASP A 1 141 ? 32.369 -9.515 -20.165 1.00 63.47 141 ASP A O 1
ATOM 1154 N N . GLN A 1 142 ? 31.334 -8.029 -18.858 1.00 56.59 142 GLN A N 1
ATOM 1155 C CA . GLN A 1 142 ? 31.900 -8.565 -17.614 1.00 56.59 142 GLN A CA 1
ATOM 1156 C C . GLN A 1 142 ? 31.261 -9.898 -17.199 1.00 56.59 142 GLN A C 1
ATOM 1158 O O . GLN A 1 142 ? 31.940 -10.741 -16.617 1.00 56.59 142 GLN A O 1
ATOM 1163 N N . GLU A 1 143 ? 29.986 -10.131 -17.511 1.00 45.88 143 GLU A N 1
ATOM 1164 C CA . GLU A 1 143 ? 29.304 -11.392 -17.193 1.00 45.88 143 GLU A CA 1
ATOM 1165 C C . GLU A 1 143 ? 29.771 -12.550 -18.096 1.00 45.88 143 GLU A C 1
ATOM 1167 O O . GLU A 1 143 ? 29.896 -13.687 -17.633 1.00 45.88 143 GLU A O 1
ATOM 1172 N N . GLU A 1 144 ? 30.099 -12.272 -19.363 1.00 51.03 144 GLU A N 1
ATOM 1173 C CA . GLU A 1 144 ? 30.648 -13.273 -20.291 1.00 51.03 144 GLU A CA 1
ATOM 1174 C C . GLU A 1 144 ? 32.078 -13.698 -19.931 1.00 51.03 144 GLU A C 1
ATOM 1176 O O . GLU A 1 144 ? 32.438 -14.861 -20.101 1.00 51.03 144 GLU A O 1
ATOM 1181 N N . SER A 1 145 ? 32.889 -12.784 -19.390 1.00 53.91 145 SER A N 1
ATOM 1182 C CA . SER A 1 145 ? 34.283 -13.061 -19.007 1.00 53.91 145 SER A CA 1
ATOM 1183 C C . SER A 1 145 ? 34.438 -13.776 -17.659 1.00 53.91 145 SER A C 1
ATOM 1185 O O . SER A 1 145 ? 35.468 -14.400 -17.421 1.00 53.91 145 SER A O 1
ATOM 1187 N N . VAL A 1 146 ? 33.427 -13.728 -16.786 1.00 51.34 146 VAL A N 1
ATOM 1188 C CA . VAL A 1 146 ? 33.400 -14.464 -15.504 1.00 51.34 146 VAL A CA 1
ATOM 1189 C C . VAL A 1 146 ? 32.925 -15.915 -15.677 1.00 51.34 146 VAL A C 1
ATOM 1191 O O . VAL A 1 146 ? 33.204 -16.759 -14.827 1.00 51.34 146 VAL A O 1
ATOM 1194 N N . ASN A 1 147 ? 32.229 -16.219 -16.775 1.00 47.69 147 ASN A N 1
ATOM 1195 C CA . ASN A 1 147 ? 31.686 -17.548 -17.078 1.00 47.69 147 ASN A CA 1
ATOM 1196 C C . ASN A 1 147 ? 32.532 -18.359 -18.091 1.00 47.69 147 ASN A C 1
ATOM 1198 O O . ASN A 1 147 ? 32.067 -19.399 -18.566 1.00 47.69 147 ASN A O 1
ATOM 1202 N N . GLN A 1 148 ? 33.750 -17.903 -18.411 1.00 43.22 148 GLN A N 1
ATOM 1203 C CA . GLN A 1 148 ? 34.775 -18.628 -19.185 1.00 43.22 148 GLN A CA 1
ATOM 1204 C C . GLN A 1 148 ? 35.881 -19.159 -18.269 1.00 43.22 148 GLN A C 1
ATOM 1206 O O . GLN A 1 148 ? 36.372 -20.277 -18.550 1.00 43.22 148 GLN A O 1
#

Sequence (148 aa):
MTNDTKTKATKCLQALLNGGVLHRKKLGDMGIADTNDSLHSYASYLRNQRFIPVQSRKNPDGTCDYFMSRKEIARYKDPILRAQQRDEMRAAVERERQEKLVDEFLRFLTRLAEFPVLWSFWCELPFKLGEVSTEINALLDQEESVNQ

pLDDT: mean 85.6, std 13.82, range [43.22, 98.0]